Protein AF-A0A9N9ADS4-F1 (afdb_monomer)

Structure (mmCIF, N/CA/C/O backbone):
data_AF-A0A9N9ADS4-F1
#
_entry.id   AF-A0A9N9ADS4-F1
#
loop_
_atom_site.group_PDB
_atom_site.id
_atom_site.type_symbol
_atom_site.label_atom_id
_atom_site.label_alt_id
_atom_site.label_comp_id
_atom_site.label_asym_id
_atom_site.la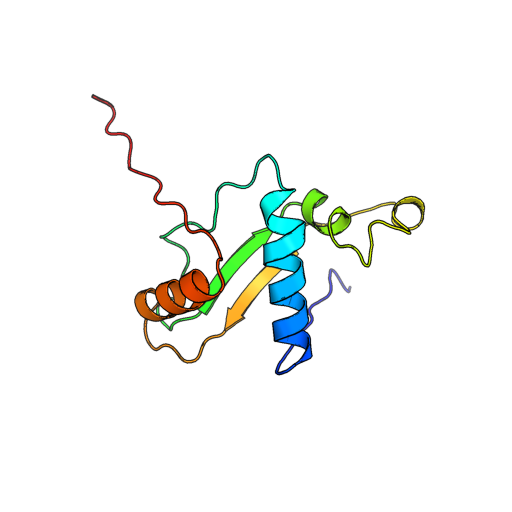bel_entity_id
_atom_site.label_seq_id
_atom_site.pdbx_PDB_ins_code
_atom_site.Cartn_x
_atom_site.Cartn_y
_atom_site.Cartn_z
_atom_site.occupancy
_atom_site.B_iso_or_equiv
_atom_site.auth_seq_id
_atom_site.auth_comp_id
_atom_site.auth_asym_id
_atom_site.auth_atom_id
_atom_site.pdbx_PDB_model_num
ATOM 1 N N . MET A 1 1 ? -2.964 23.475 -14.958 1.00 82.06 1 MET A N 1
ATOM 2 C CA . MET A 1 1 ? -1.596 22.918 -15.001 1.00 82.06 1 MET A CA 1
ATOM 3 C C . MET A 1 1 ? -1.635 21.550 -14.326 1.00 82.06 1 MET A C 1
ATOM 5 O O . MET A 1 1 ? -2.104 21.506 -13.195 1.00 82.06 1 MET A O 1
ATOM 9 N N . PRO A 1 2 ? -1.290 20.443 -15.005 1.00 84.94 2 PRO A N 1
ATOM 10 C CA . PRO A 1 2 ? -1.260 19.113 -14.388 1.00 84.94 2 PRO A CA 1
ATOM 11 C C . PRO A 1 2 ? -0.041 18.975 -13.457 1.00 84.94 2 PRO A C 1
ATOM 13 O O . PRO A 1 2 ? 1.050 19.391 -13.831 1.00 84.94 2 PRO A O 1
ATOM 16 N N . ILE A 1 3 ? -0.239 18.437 -12.246 1.00 89.12 3 ILE A N 1
ATOM 17 C CA . ILE A 1 3 ? 0.780 18.390 -11.167 1.00 89.12 3 ILE A CA 1
ATOM 18 C C . ILE A 1 3 ? 1.166 16.945 -10.795 1.00 89.12 3 ILE A C 1
ATOM 20 O O . ILE A 1 3 ? 2.215 16.717 -10.203 1.00 89.12 3 ILE A O 1
ATOM 24 N N . GLY A 1 4 ? 0.361 15.950 -11.174 1.00 88.62 4 GLY A N 1
ATOM 25 C CA . GLY A 1 4 ? 0.634 14.551 -10.858 1.00 88.62 4 GLY A CA 1
ATOM 26 C C . GLY A 1 4 ? -0.321 13.589 -11.549 1.00 88.62 4 GLY A C 1
ATOM 27 O O . GLY A 1 4 ? -1.169 13.995 -12.349 1.00 88.62 4 GLY A O 1
ATOM 28 N N . CYS A 1 5 ? -0.182 12.312 -11.206 1.00 91.44 5 CYS A N 1
ATOM 29 C CA . CYS A 1 5 ? -0.955 11.212 -11.768 1.00 91.44 5 CYS A CA 1
ATOM 30 C C . CYS A 1 5 ? -1.620 10.414 -10.642 1.00 91.44 5 CYS A C 1
ATOM 32 O O . CYS A 1 5 ? -1.072 10.298 -9.550 1.00 91.44 5 CYS A O 1
ATOM 34 N N . LYS A 1 6 ? -2.792 9.834 -10.918 1.00 94.19 6 LYS A N 1
ATOM 35 C CA . LYS A 1 6 ? -3.439 8.855 -10.037 1.00 94.19 6 LYS A CA 1
ATOM 36 C C . LYS A 1 6 ? -3.910 7.667 -10.856 1.00 94.19 6 LYS A C 1
ATOM 38 O O . LYS A 1 6 ? -4.358 7.839 -11.989 1.00 94.19 6 L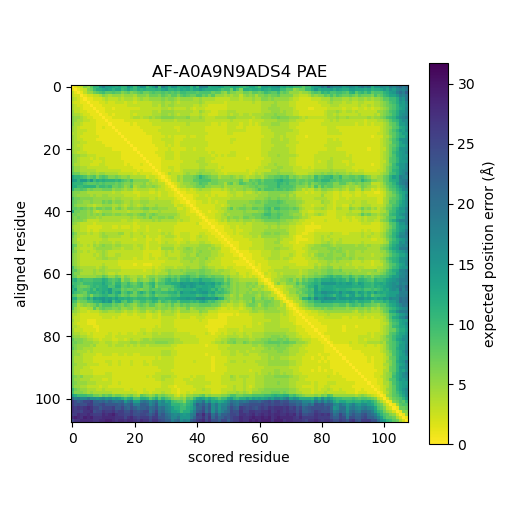YS A O 1
ATOM 43 N N . VAL A 1 7 ? -3.865 6.485 -10.262 1.00 95.56 7 VAL A N 1
ATOM 44 C CA . VAL A 1 7 ? -4.413 5.270 -10.857 1.00 95.56 7 VAL A CA 1
ATOM 45 C C . VAL A 1 7 ? -5.239 4.533 -9.812 1.00 95.56 7 VAL A C 1
ATOM 47 O O . VAL A 1 7 ? -4.864 4.475 -8.646 1.00 95.56 7 VAL A O 1
ATOM 50 N N . CYS A 1 8 ? -6.378 3.987 -10.234 1.00 96.44 8 CYS A N 1
ATOM 51 C CA . CYS A 1 8 ? -7.209 3.124 -9.402 1.00 96.44 8 CYS A CA 1
ATOM 52 C C . CYS A 1 8 ? -7.192 1.725 -10.013 1.00 96.44 8 CYS A C 1
ATOM 54 O O . CYS A 1 8 ? -7.787 1.505 -11.067 1.00 96.44 8 CYS A O 1
ATOM 56 N N . ILE A 1 9 ? -6.516 0.791 -9.351 1.00 96.62 9 ILE A N 1
ATOM 57 C CA . ILE A 1 9 ? -6.453 -0.614 -9.762 1.00 96.62 9 ILE A CA 1
ATOM 58 C C . ILE A 1 9 ? -7.469 -1.438 -8.966 1.00 96.62 9 ILE A C 1
ATOM 60 O O . ILE A 1 9 ? -7.692 -1.187 -7.785 1.00 96.62 9 ILE A O 1
ATOM 64 N N . LYS A 1 10 ? -8.127 -2.395 -9.626 1.00 95.81 10 LYS A N 1
ATOM 65 C CA . LYS A 1 10 ? -9.142 -3.281 -9.032 1.00 95.81 10 LYS A CA 1
ATOM 66 C C . LYS A 1 10 ? -8.996 -4.690 -9.600 1.00 95.81 10 LYS A C 1
ATOM 68 O O . LYS A 1 10 ? -8.567 -4.837 -10.741 1.00 95.81 10 LYS A O 1
ATOM 73 N N . GLY A 1 11 ? -9.407 -5.708 -8.845 1.00 95.75 11 GLY A N 1
ATOM 74 C CA . GLY A 1 11 ? -9.408 -7.097 -9.315 1.00 95.75 11 GLY A CA 1
ATOM 75 C C . GLY A 1 11 ? -7.993 -7.67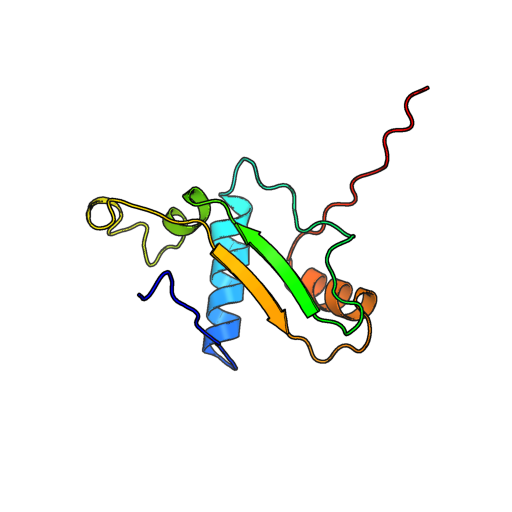6 -9.472 1.00 95.75 11 GLY A C 1
ATOM 76 O O . GLY A 1 11 ? -7.123 -7.346 -8.669 1.00 95.75 11 GLY A O 1
ATOM 77 N N . PRO A 1 12 ? -7.725 -8.521 -10.486 1.00 96.75 12 PRO A N 1
ATOM 78 C CA . PRO A 1 12 ? -6.440 -9.216 -10.618 1.00 96.75 12 PRO A CA 1
ATOM 79 C C . PRO A 1 12 ? -5.192 -8.306 -10.614 1.00 96.75 12 PRO A C 1
ATOM 81 O O . PRO A 1 12 ? -4.264 -8.608 -9.867 1.00 96.75 12 PRO A O 1
ATOM 84 N N . PRO A 1 13 ? -5.160 -7.156 -11.327 1.00 95.44 13 PRO A N 1
ATOM 85 C CA . PRO A 1 13 ? -4.005 -6.249 -11.297 1.00 95.44 13 PRO A CA 1
ATOM 86 C C . PRO A 1 13 ? -3.682 -5.680 -9.909 1.00 95.44 13 PRO A C 1
ATOM 88 O O . PRO A 1 13 ? -2.527 -5.384 -9.618 1.00 95.44 13 PRO A O 1
ATOM 91 N N . MET A 1 14 ? -4.695 -5.521 -9.049 1.00 96.31 14 MET A N 1
ATOM 92 C CA . MET A 1 14 ? -4.512 -5.052 -7.673 1.00 96.31 14 MET A CA 1
ATOM 93 C C . MET A 1 14 ? -3.768 -6.093 -6.836 1.00 96.31 14 MET A C 1
ATOM 95 O O . MET A 1 14 ? -2.840 -5.737 -6.116 1.00 96.31 14 MET A O 1
ATOM 99 N N . TYR A 1 15 ? -4.141 -7.369 -6.962 1.00 95.81 15 TYR A N 1
ATOM 100 C CA . TYR A 1 15 ? -3.456 -8.452 -6.258 1.00 95.81 15 TYR A CA 1
ATOM 101 C C . TYR A 1 15 ? -2.012 -8.599 -6.737 1.00 95.81 15 TYR A C 1
ATOM 103 O O . TYR A 1 15 ? -1.109 -8.609 -5.914 1.00 95.81 15 TYR A O 1
ATOM 111 N N . THR A 1 16 ? -1.764 -8.539 -8.050 1.00 95.62 16 THR A N 1
ATOM 112 C CA . THR A 1 16 ? -0.392 -8.553 -8.588 1.00 95.62 16 THR A CA 1
ATOM 113 C C . THR A 1 16 ? 0.461 -7.392 -8.069 1.00 95.62 16 THR A C 1
ATOM 115 O O . THR A 1 16 ? 1.658 -7.558 -7.838 1.00 95.62 16 THR A O 1
ATOM 118 N N . PHE A 1 17 ? -0.127 -6.206 -7.884 1.00 95.25 17 PHE A N 1
ATOM 119 C CA . PHE A 1 17 ? 0.577 -5.082 -7.269 1.00 95.25 17 PHE A CA 1
ATOM 120 C C . PHE A 1 17 ? 0.918 -5.360 -5.800 1.00 95.25 17 PHE A C 1
ATOM 122 O O . PHE A 1 17 ? 2.053 -5.116 -5.397 1.00 95.25 17 PHE A O 1
ATOM 129 N N . ILE A 1 18 ? -0.035 -5.880 -5.018 1.00 95.31 18 ILE A N 1
ATOM 130 C CA . ILE A 1 18 ? 0.183 -6.235 -3.607 1.00 95.31 18 ILE A CA 1
ATOM 131 C C . ILE A 1 18 ? 1.276 -7.301 -3.479 1.00 95.31 18 ILE A C 1
ATOM 133 O O . ILE A 1 18 ? 2.178 -7.120 -2.666 1.00 95.31 18 ILE A O 1
ATOM 137 N N . ASP A 1 19 ? 1.255 -8.341 -4.313 1.00 95.19 19 ASP A N 1
ATOM 138 C CA . ASP A 1 19 ? 2.260 -9.410 -4.295 1.00 95.19 19 ASP A CA 1
ATOM 139 C C . ASP A 1 19 ? 3.667 -8.842 -4.538 1.00 95.19 19 ASP A C 1
ATOM 141 O O . ASP A 1 19 ? 4.570 -9.020 -3.721 1.00 95.19 19 ASP A O 1
ATOM 145 N N . LYS A 1 20 ? 3.849 -8.041 -5.603 1.00 95.06 20 LYS A N 1
ATOM 146 C CA . LYS A 1 20 ? 5.134 -7.367 -5.881 1.00 95.06 20 LYS A CA 1
ATOM 147 C C . LYS A 1 20 ? 5.556 -6.443 -4.738 1.00 95.06 20 LYS A C 1
ATOM 149 O O . LYS A 1 20 ? 6.741 -6.365 -4.408 1.00 95.06 20 LYS A O 1
ATOM 154 N N . LEU A 1 21 ? 4.603 -5.720 -4.154 1.00 94.31 21 LEU A N 1
ATOM 155 C CA . LEU A 1 21 ? 4.871 -4.791 -3.067 1.00 94.31 21 LEU A CA 1
ATOM 156 C C . LEU A 1 21 ? 5.417 -5.542 -1.848 1.00 94.31 21 LEU A C 1
ATOM 158 O O . LEU A 1 21 ? 6.484 -5.203 -1.345 1.00 94.31 21 LEU A O 1
ATOM 162 N N . VAL A 1 22 ? 4.710 -6.573 -1.403 1.00 94.19 22 VAL A N 1
ATOM 163 C CA . VAL A 1 22 ? 4.992 -7.309 -0.168 1.00 94.19 22 VAL A CA 1
ATOM 164 C C . VAL A 1 22 ? 6.208 -8.223 -0.299 1.00 94.19 22 VAL A C 1
ATOM 166 O O . VAL A 1 22 ? 7.028 -8.267 0.615 1.00 94.19 22 VAL A O 1
ATOM 169 N N . GLU A 1 23 ? 6.359 -8.929 -1.419 1.00 93.88 23 GLU A N 1
ATOM 170 C CA . GLU A 1 23 ? 7.437 -9.910 -1.595 1.00 93.88 23 GLU A CA 1
ATOM 171 C C . GLU A 1 23 ? 8.775 -9.265 -1.975 1.00 93.88 23 GLU A C 1
ATOM 173 O O . GLU A 1 23 ? 9.835 -9.766 -1.598 1.00 93.88 23 GLU A O 1
ATOM 178 N N . ILE A 1 24 ? 8.748 -8.156 -2.724 1.00 93.44 24 ILE A N 1
ATOM 179 C CA . ILE A 1 24 ? 9.958 -7.562 -3.312 1.00 93.44 24 ILE A CA 1
ATOM 180 C C . ILE A 1 24 ? 10.255 -6.193 -2.709 1.00 93.44 24 ILE A C 1
ATOM 182 O O . ILE A 1 24 ? 11.367 -5.960 -2.234 1.00 93.44 24 ILE A O 1
ATOM 186 N N . VAL A 1 25 ? 9.290 -5.272 -2.730 1.00 93.00 25 VAL A N 1
ATOM 187 C CA . VAL A 1 25 ? 9.551 -3.862 -2.406 1.00 93.00 25 VAL A CA 1
ATOM 188 C C . VAL A 1 25 ? 9.735 -3.661 -0.904 1.00 93.00 25 VAL A C 1
ATOM 190 O O . VAL A 1 25 ? 10.789 -3.179 -0.490 1.00 93.00 25 VAL A O 1
ATOM 193 N N . LEU A 1 26 ? 8.760 -4.058 -0.078 1.00 92.19 26 LEU A N 1
ATOM 194 C CA . LEU A 1 26 ? 8.796 -3.827 1.372 1.00 92.19 26 LEU A CA 1
ATOM 195 C C . LEU A 1 26 ? 10.049 -4.420 2.045 1.00 92.19 26 LEU A C 1
ATOM 197 O O . LEU A 1 26 ? 10.679 -3.697 2.817 1.00 92.19 26 LEU A O 1
ATOM 201 N N . PRO A 1 27 ? 10.494 -5.658 1.741 1.00 91.38 27 PRO A N 1
ATOM 202 C CA . PRO A 1 27 ? 11.690 -6.231 2.363 1.00 91.38 27 PRO A CA 1
ATOM 203 C C . PRO A 1 27 ? 12.992 -5.533 1.945 1.00 91.38 27 PRO A C 1
ATOM 205 O O . PRO A 1 27 ? 13.972 -5.545 2.689 1.00 91.38 27 PRO A O 1
ATOM 208 N N . ARG A 1 28 ? 13.023 -4.922 0.753 1.00 92.19 28 ARG A N 1
ATOM 209 C CA . ARG A 1 28 ? 14.189 -4.187 0.235 1.00 92.19 28 ARG A CA 1
ATOM 210 C C . ARG A 1 28 ? 14.267 -2.749 0.761 1.00 92.19 28 ARG A C 1
ATOM 212 O O . ARG A 1 28 ? 15.322 -2.117 0.665 1.00 92.19 28 ARG A O 1
ATOM 219 N N . MET A 1 29 ? 13.185 -2.220 1.332 1.00 90.06 29 MET A N 1
ATOM 220 C CA . MET A 1 29 ? 13.158 -0.876 1.906 1.00 90.06 29 MET A CA 1
ATOM 221 C C . MET A 1 29 ? 13.874 -0.824 3.264 1.00 90.06 29 MET A C 1
ATOM 223 O O . MET A 1 29 ? 13.317 -1.183 4.295 1.00 90.06 29 MET A O 1
ATOM 227 N N . LYS A 1 30 ? 15.102 -0.292 3.286 1.00 80.94 30 LYS A N 1
ATOM 228 C CA . LYS A 1 30 ? 15.942 -0.237 4.501 1.00 80.94 30 LYS A CA 1
ATOM 229 C C . LYS A 1 30 ? 15.382 0.625 5.639 1.00 80.94 30 LYS A C 1
ATOM 231 O O . LYS A 1 30 ? 15.578 0.295 6.801 1.00 80.94 30 LYS A O 1
ATOM 236 N N . GLU A 1 31 ? 14.738 1.745 5.318 1.00 75.56 31 GLU A N 1
ATOM 237 C CA . GLU A 1 31 ? 14.295 2.744 6.310 1.00 75.56 31 GLU A CA 1
ATOM 238 C C . GLU A 1 31 ? 12.790 2.678 6.610 1.00 75.56 31 GLU A C 1
ATOM 240 O O . GLU A 1 31 ? 12.254 3.501 7.359 1.00 75.56 31 GLU A O 1
ATOM 245 N N . TRP A 1 32 ? 12.079 1.709 6.032 1.00 80.75 32 TRP A N 1
ATOM 246 C CA . TRP A 1 32 ? 10.634 1.616 6.170 1.00 80.75 32 TRP A CA 1
ATOM 247 C C . TRP A 1 32 ? 10.254 0.633 7.270 1.00 80.75 32 TRP A C 1
ATOM 249 O O . TRP A 1 32 ? 10.620 -0.536 7.248 1.00 80.75 32 TRP A O 1
ATOM 259 N N . HIS A 1 33 ? 9.524 1.135 8.261 1.00 81.25 33 HIS A N 1
ATOM 260 C CA . HIS A 1 33 ? 9.292 0.421 9.514 1.00 81.25 33 HIS A CA 1
ATOM 261 C C . HIS A 1 33 ? 7.882 -0.173 9.627 1.00 81.25 33 HIS A C 1
ATOM 263 O O . HIS A 1 33 ? 7.508 -0.599 10.718 1.00 81.25 33 HIS A O 1
ATOM 269 N N . GLY A 1 34 ? 7.088 -0.168 8.55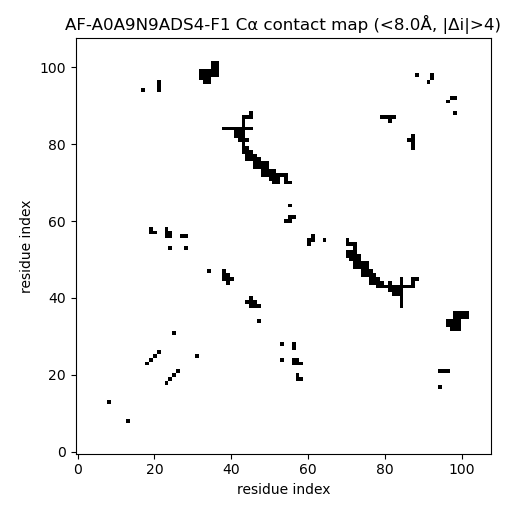5 1.00 87.00 34 GLY A N 1
ATOM 270 C CA . GLY A 1 34 ? 5.683 -0.573 8.588 1.00 87.00 34 GLY A CA 1
ATOM 271 C C . GLY A 1 34 ? 4.696 0.591 8.493 1.00 87.00 34 GLY A C 1
ATOM 272 O O . GLY A 1 34 ? 5.043 1.757 8.700 1.00 87.00 34 GLY A O 1
ATOM 273 N N . VAL A 1 35 ? 3.437 0.258 8.211 1.00 91.12 35 VAL A N 1
ATOM 274 C CA . VAL A 1 35 ? 2.318 1.208 8.226 1.00 91.12 35 VAL A CA 1
ATOM 275 C C . VAL A 1 35 ? 2.021 1.607 9.678 1.00 91.12 35 VAL A C 1
ATOM 277 O O . VAL A 1 35 ? 1.915 0.729 10.537 1.00 91.12 35 VAL A O 1
ATOM 280 N N . PRO A 1 36 ? 1.876 2.902 10.011 1.00 89.88 36 PRO A N 1
ATOM 281 C CA . PRO A 1 36 ? 1.510 3.310 11.363 1.00 89.88 36 PRO A CA 1
ATOM 282 C C . PRO A 1 36 ? 0.167 2.705 11.789 1.00 89.88 36 PRO A C 1
ATOM 284 O O . PRO A 1 36 ? -0.800 2.768 11.037 1.00 89.88 36 PRO A O 1
ATOM 287 N N . MET A 1 37 ? 0.065 2.205 13.025 1.00 89.25 37 MET A N 1
ATOM 288 C CA . MET A 1 37 ? -1.212 1.706 13.572 1.00 89.25 37 MET A CA 1
ATOM 289 C C . MET A 1 37 ? -2.305 2.781 13.662 1.00 89.25 37 MET A C 1
ATOM 291 O O . MET A 1 37 ? -3.486 2.458 13.706 1.00 89.25 37 MET A O 1
ATOM 295 N N . SER A 1 38 ? -1.915 4.057 13.671 1.00 88.62 38 SER A N 1
ATOM 296 C CA . SER A 1 38 ? -2.833 5.195 13.594 1.00 88.62 38 SER A CA 1
ATOM 297 C C . SER A 1 38 ? -3.328 5.491 12.176 1.00 88.62 38 SER A C 1
ATOM 299 O O . SER A 1 38 ? -4.078 6.444 12.010 1.00 88.62 38 SER A O 1
ATOM 301 N N . SER A 1 39 ? -2.861 4.760 11.15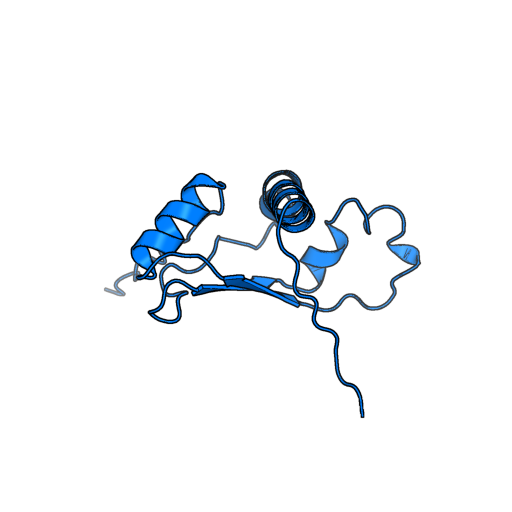8 1.00 88.88 39 SER A N 1
ATOM 302 C CA . SER A 1 39 ? -3.359 4.912 9.793 1.00 88.88 39 SER A CA 1
ATOM 303 C C . SER A 1 39 ? -4.740 4.274 9.667 1.00 88.88 39 SER A C 1
ATOM 305 O O . SER A 1 39 ? -4.967 3.164 10.165 1.00 88.88 39 SER A O 1
ATOM 307 N N . GLY A 1 40 ? -5.642 5.005 9.021 1.00 90.56 40 GLY A N 1
ATOM 308 C CA . GLY A 1 40 ? -7.065 4.708 8.956 1.00 90.56 40 GLY A CA 1
ATOM 309 C C . GLY A 1 40 ? -7.879 5.997 8.859 1.00 90.56 40 GLY A C 1
ATOM 310 O O . GLY A 1 40 ? -7.468 7.022 9.410 1.00 90.56 40 GLY A O 1
ATOM 311 N N . ASP A 1 41 ? -8.993 5.964 8.134 1.00 90.38 41 ASP A N 1
ATOM 312 C CA . ASP A 1 41 ? -9.958 7.067 8.066 1.00 90.38 41 ASP A CA 1
ATOM 313 C C . ASP A 1 41 ? -11.212 6.832 8.925 1.00 90.38 41 ASP A C 1
ATOM 315 O O . ASP A 1 41 ? -12.062 7.714 9.022 1.00 90.38 41 ASP A O 1
ATOM 319 N N . GLY A 1 42 ? -11.297 5.684 9.600 1.00 90.12 42 GLY A N 1
ATOM 320 C CA . GLY A 1 42 ? -12.424 5.266 10.427 1.00 90.12 42 GLY A CA 1
ATOM 321 C C . GLY A 1 42 ? -13.401 4.346 9.698 1.00 90.12 42 GLY A C 1
ATOM 322 O O . GLY A 1 42 ? -14.063 3.551 10.362 1.00 90.12 42 GLY A O 1
ATOM 323 N N . ASP A 1 43 ? -13.423 4.389 8.364 1.00 93.38 43 ASP A N 1
ATOM 324 C CA . ASP A 1 43 ? -14.367 3.667 7.503 1.00 93.38 43 ASP A CA 1
ATOM 325 C C . ASP A 1 43 ? -13.698 2.484 6.776 1.00 93.38 43 ASP A C 1
ATOM 327 O O . ASP A 1 43 ? -14.196 1.993 5.763 1.00 93.38 43 ASP A O 1
ATOM 331 N N . GLY A 1 44 ? -12.554 2.008 7.283 1.00 91.12 44 GLY A N 1
ATOM 332 C CA . GLY A 1 44 ? -11.882 0.821 6.757 1.00 91.12 44 GLY A CA 1
ATOM 333 C C . GLY A 1 44 ? -10.953 1.085 5.570 1.00 91.12 44 GLY A C 1
ATOM 334 O O . GLY A 1 44 ? -10.514 0.126 4.922 1.00 91.12 44 GLY A O 1
ATOM 335 N N . ASN A 1 45 ? -10.598 2.343 5.287 1.00 94.62 45 ASN A N 1
ATOM 336 C CA . ASN A 1 45 ? -9.570 2.663 4.297 1.00 94.62 45 ASN A CA 1
ATOM 337 C C . ASN A 1 45 ? -8.235 2.948 4.985 1.00 94.62 45 ASN A C 1
ATOM 339 O O . ASN A 1 45 ? -8.159 3.672 5.975 1.00 94.62 45 ASN A O 1
ATOM 343 N N . ILE A 1 46 ? -7.150 2.394 4.445 1.00 95.19 46 ILE A N 1
ATOM 344 C CA . ILE A 1 46 ? -5.807 2.543 5.021 1.00 95.19 46 ILE A CA 1
ATOM 345 C C . ILE A 1 46 ? -4.893 3.196 3.997 1.00 95.19 46 ILE A C 1
ATOM 347 O O . ILE A 1 46 ? -4.736 2.699 2.883 1.00 95.19 46 ILE A O 1
ATOM 351 N N . ALA A 1 47 ? -4.247 4.289 4.395 1.00 93.44 47 ALA A N 1
ATOM 352 C CA . ALA A 1 47 ? -3.265 4.983 3.575 1.00 93.44 47 ALA A CA 1
ATOM 353 C C . ALA A 1 47 ? -1.834 4.658 4.021 1.00 93.44 47 ALA A C 1
ATOM 355 O O . ALA A 1 47 ? -1.537 4.524 5.214 1.00 93.44 47 ALA A O 1
ATOM 356 N N . MET A 1 48 ? -0.921 4.576 3.061 1.00 91.69 48 MET A N 1
ATOM 357 C CA . MET A 1 48 ? 0.509 4.482 3.319 1.00 91.69 48 MET A CA 1
ATOM 358 C C . MET A 1 48 ? 1.301 5.293 2.295 1.00 91.69 48 MET A C 1
ATOM 360 O O . MET A 1 48 ? 1.046 5.211 1.097 1.00 91.69 48 MET A O 1
ATOM 364 N N . GLY A 1 49 ? 2.271 6.063 2.782 1.00 90.62 49 GLY A N 1
ATOM 365 C CA . GLY A 1 49 ? 3.158 6.858 1.940 1.00 90.62 49 GLY A CA 1
ATOM 366 C C . GLY A 1 49 ? 4.504 6.179 1.737 1.00 90.62 49 GLY A C 1
ATOM 367 O O . GLY A 1 49 ? 5.059 5.580 2.666 1.00 90.62 49 GLY A O 1
ATOM 368 N N . PHE A 1 50 ? 5.040 6.310 0.528 1.00 91.25 50 PHE A N 1
ATOM 369 C CA . PHE A 1 50 ? 6.335 5.779 0.138 1.00 91.25 50 PHE A CA 1
ATOM 370 C C . PHE A 1 50 ? 7.307 6.892 -0.271 1.00 91.25 50 PHE A C 1
ATOM 372 O O . PHE A 1 50 ? 6.931 7.817 -0.998 1.00 91.25 50 PHE A O 1
ATOM 379 N N . PRO A 1 51 ? 8.585 6.804 0.145 1.00 89.69 51 PRO A N 1
ATOM 380 C CA . PRO A 1 51 ? 9.622 7.702 -0.344 1.00 89.69 51 PRO A CA 1
ATOM 381 C C . PRO A 1 51 ? 9.908 7.443 -1.828 1.00 89.69 51 PRO A C 1
ATOM 383 O O . PRO A 1 51 ? 9.656 6.356 -2.343 1.00 89.69 51 PRO A O 1
ATOM 386 N N . ALA A 1 52 ? 10.521 8.415 -2.5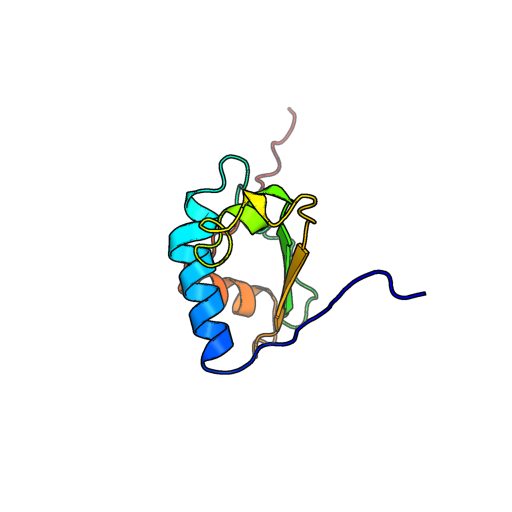06 1.00 87.00 52 ALA A N 1
ATOM 387 C CA . ALA A 1 52 ? 10.891 8.293 -3.920 1.00 87.00 52 ALA A CA 1
ATOM 388 C C . ALA A 1 52 ? 11.772 7.066 -4.223 1.00 87.00 52 ALA A C 1
ATOM 390 O O . ALA A 1 52 ? 11.662 6.465 -5.289 1.00 87.00 52 ALA A O 1
ATOM 391 N N . SER A 1 53 ? 12.602 6.652 -3.262 1.00 85.88 53 SER A N 1
ATOM 392 C CA . SER A 1 53 ? 13.441 5.456 -3.364 1.00 85.88 53 SER A CA 1
ATOM 393 C C . SER A 1 53 ? 12.654 4.145 -3.423 1.00 85.88 53 SER A C 1
ATOM 395 O O . SER A 1 53 ? 13.205 3.137 -3.845 1.00 85.88 53 SER A O 1
ATOM 397 N N . ALA A 1 54 ? 11.381 4.121 -3.020 1.00 88.56 54 ALA A N 1
ATOM 398 C CA . ALA A 1 54 ? 10.562 2.914 -3.105 1.00 88.56 54 ALA A CA 1
ATOM 399 C C . ALA A 1 54 ? 10.225 2.553 -4.556 1.00 88.56 54 ALA A C 1
ATOM 401 O O . ALA A 1 54 ? 10.163 1.376 -4.903 1.00 88.56 54 ALA A O 1
ATOM 402 N N . LEU A 1 55 ? 10.027 3.560 -5.413 1.00 86.69 55 LEU A N 1
ATOM 403 C CA . LEU A 1 55 ? 9.589 3.350 -6.791 1.00 86.69 55 LEU A CA 1
ATOM 404 C C . LEU A 1 55 ? 10.644 2.595 -7.614 1.00 86.69 55 LEU A C 1
ATOM 406 O O . LEU A 1 55 ? 10.308 1.738 -8.424 1.00 86.69 55 LEU A O 1
ATOM 410 N N . SER A 1 56 ? 11.928 2.839 -7.347 1.00 87.62 56 SER A N 1
ATOM 411 C CA . SER A 1 56 ? 13.032 2.149 -8.019 1.00 87.62 56 SER A CA 1
ATOM 412 C C . SER A 1 56 ? 13.191 0.681 -7.621 1.00 87.62 56 SER A C 1
ATOM 414 O O . SER A 1 56 ? 13.919 -0.044 -8.287 1.00 87.62 56 SER A O 1
ATOM 416 N N . LEU A 1 57 ? 12.547 0.239 -6.535 1.00 90.38 57 LEU A N 1
ATOM 417 C CA . LEU A 1 57 ? 12.630 -1.144 -6.054 1.00 90.38 57 LEU A CA 1
ATOM 418 C C . LEU A 1 57 ? 11.635 -2.074 -6.756 1.00 90.38 57 LEU A C 1
ATOM 420 O O . LEU A 1 57 ? 11.699 -3.287 -6.557 1.00 90.38 57 LEU A O 1
ATOM 424 N N . PHE A 1 58 ? 10.705 -1.530 -7.546 1.00 91.00 58 PHE A N 1
ATOM 425 C CA . PHE A 1 58 ? 9.782 -2.350 -8.320 1.00 91.00 58 PHE 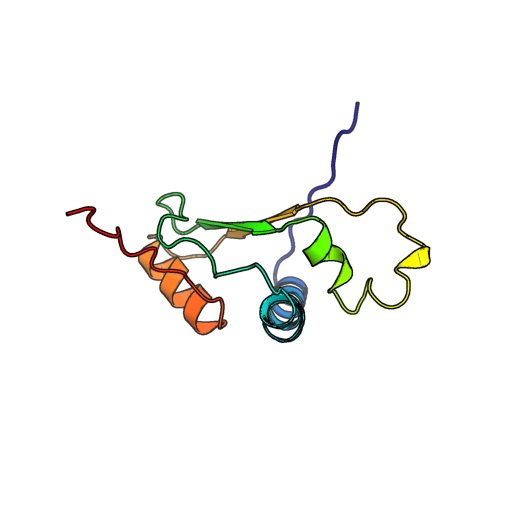A CA 1
ATOM 426 C C . PHE A 1 58 ? 10.526 -3.050 -9.463 1.00 91.00 58 PHE A C 1
ATOM 428 O O . PHE A 1 58 ? 11.253 -2.389 -10.207 1.00 91.00 58 PHE A O 1
ATOM 435 N N . PRO A 1 59 ? 10.282 -4.354 -9.684 1.00 89.75 59 PRO A N 1
ATOM 436 C CA . PRO A 1 59 ? 10.979 -5.123 -10.717 1.00 89.75 59 PRO A CA 1
ATOM 437 C C . PRO A 1 59 ? 10.719 -4.585 -12.132 1.00 89.75 59 PRO A C 1
ATOM 439 O O . PRO A 1 59 ? 11.575 -4.692 -13.004 1.00 89.75 59 PRO A O 1
ATOM 442 N N . ASP A 1 60 ? 9.557 -3.963 -12.351 1.00 87.62 60 ASP A N 1
ATOM 443 C CA . ASP A 1 60 ? 9.181 -3.379 -13.643 1.00 87.62 60 ASP A CA 1
ATOM 444 C C . ASP A 1 60 ? 9.985 -2.101 -13.970 1.00 87.62 60 ASP A C 1
ATOM 446 O O . ASP A 1 60 ? 10.044 -1.687 -15.127 1.00 87.62 60 ASP A O 1
ATOM 450 N N . ILE A 1 61 ? 10.588 -1.465 -12.957 1.00 86.44 61 ILE A N 1
ATOM 451 C CA . ILE A 1 61 ? 11.321 -0.194 -13.069 1.00 86.44 61 ILE A CA 1
ATOM 452 C C . ILE A 1 61 ? 12.828 -0.413 -12.899 1.00 86.44 61 ILE A C 1
ATOM 454 O O . ILE A 1 61 ? 13.610 0.242 -13.586 1.00 86.44 61 ILE A O 1
ATOM 458 N N . GLU A 1 62 ? 13.238 -1.354 -12.040 1.00 81.38 62 GLU A N 1
ATOM 459 C CA . GLU A 1 62 ? 14.641 -1.656 -11.712 1.00 81.38 62 GLU A CA 1
ATOM 460 C C . GLU A 1 62 ? 15.507 -1.855 -12.972 1.00 81.38 62 GLU A C 1
ATOM 462 O O . GLU A 1 62 ? 16.587 -1.276 -13.072 1.00 81.38 62 GLU A O 1
ATOM 467 N N . GLY A 1 63 ? 15.011 -2.587 -13.979 1.00 79.88 63 GLY A N 1
ATOM 468 C CA . GLY A 1 63 ? 15.751 -2.858 -15.222 1.00 79.88 63 GLY A CA 1
ATOM 469 C C . GLY A 1 63 ? 15.980 -1.644 -16.132 1.00 79.88 63 GLY A C 1
ATOM 470 O O . GLY A 1 63 ? 16.903 -1.659 -16.940 1.00 79.88 63 GLY A O 1
ATOM 471 N N . ASN A 1 64 ? 15.177 -0.587 -15.982 1.00 80.62 64 ASN A N 1
ATOM 472 C CA . ASN A 1 64 ? 15.244 0.634 -16.788 1.00 80.62 64 ASN A CA 1
ATOM 473 C C . ASN A 1 64 ? 15.520 1.871 -15.924 1.00 80.62 64 ASN A C 1
ATOM 475 O O . ASN A 1 64 ? 15.153 2.980 -16.311 1.00 80.62 64 ASN A O 1
ATOM 479 N N . TYR A 1 65 ? 16.151 1.702 -14.759 1.00 75.19 65 TYR A N 1
ATOM 480 C CA . TYR A 1 65 ? 16.378 2.787 -13.803 1.00 75.19 65 TYR A CA 1
ATOM 481 C C . TYR A 1 65 ? 17.035 4.025 -14.443 1.00 75.19 65 TYR A C 1
ATOM 483 O O . TYR A 1 65 ? 16.578 5.145 -14.221 1.00 75.19 65 TYR A O 1
ATOM 491 N N . ASP A 1 66 ? 18.015 3.824 -15.331 1.00 77.62 66 ASP A N 1
ATOM 492 C CA . ASP A 1 66 ? 18.715 4.903 -16.047 1.00 77.62 66 ASP A CA 1
ATOM 493 C C . ASP A 1 66 ? 17.800 5.734 -16.965 1.00 77.62 66 ASP A C 1
ATOM 495 O O . ASP A 1 66 ? 18.115 6.873 -17.306 1.00 77.62 66 ASP A O 1
ATOM 499 N N . SER A 1 67 ? 16.644 5.190 -17.356 1.00 81.56 67 SER A N 1
ATOM 500 C CA . SER A 1 67 ? 15.645 5.902 -18.162 1.00 81.56 67 SER A CA 1
ATOM 501 C C . SER A 1 67 ? 14.765 6.848 -17.334 1.00 81.56 67 SER A C 1
ATOM 503 O O . SER A 1 67 ? 14.029 7.649 -17.912 1.00 81.56 67 SER A O 1
ATOM 505 N N . PHE A 1 68 ? 14.829 6.785 -15.997 1.00 78.81 68 PHE A N 1
ATOM 506 C CA . PHE A 1 68 ? 13.979 7.553 -15.082 1.00 78.81 68 PHE A CA 1
ATOM 507 C C . PHE A 1 68 ? 14.811 8.512 -14.209 1.00 78.81 68 PHE A C 1
ATOM 509 O O . PHE A 1 68 ? 15.139 8.197 -13.066 1.00 78.81 68 PHE A O 1
ATOM 516 N N . PRO A 1 69 ? 15.125 9.724 -14.705 1.00 72.19 69 PRO A N 1
ATOM 517 C CA . PRO A 1 69 ? 16.008 10.662 -14.007 1.00 72.19 69 PRO A CA 1
ATOM 518 C C . PRO A 1 69 ? 15.395 11.287 -12.743 1.00 72.19 69 PRO A C 1
ATOM 520 O O . PRO A 1 69 ? 16.129 11.809 -11.906 1.00 72.19 69 PRO A O 1
ATOM 523 N N . LEU A 1 70 ? 14.065 11.264 -12.592 1.00 80.69 70 LEU A N 1
ATOM 524 C CA . LEU A 1 70 ? 13.367 11.833 -11.439 1.00 80.69 70 LEU A CA 1
ATOM 525 C C . LEU A 1 70 ? 12.337 10.840 -10.895 1.00 80.69 70 LEU A C 1
ATOM 527 O O . LEU A 1 70 ? 11.238 10.709 -11.434 1.00 80.69 70 LEU A O 1
ATOM 531 N N . MET A 1 71 ? 12.685 10.172 -9.797 1.00 82.75 71 MET A N 1
ATOM 532 C CA . MET A 1 71 ? 11.734 9.366 -9.033 1.00 82.75 71 MET A CA 1
ATOM 533 C C . MET A 1 71 ? 10.961 10.260 -8.066 1.00 82.75 71 MET A C 1
ATOM 535 O O . MET A 1 71 ? 11.532 11.124 -7.399 1.00 82.75 71 MET A O 1
ATOM 539 N N . THR A 1 72 ? 9.653 10.042 -7.979 1.00 86.44 72 THR A N 1
ATOM 540 C CA . THR A 1 72 ? 8.771 10.749 -7.043 1.00 86.44 72 THR A CA 1
ATOM 541 C C . THR A 1 72 ? 8.282 9.789 -5.968 1.00 86.44 72 THR A C 1
ATOM 543 O O . THR A 1 72 ? 8.184 8.582 -6.194 1.00 86.44 72 THR A O 1
ATOM 546 N N . GLY A 1 73 ? 8.022 10.321 -4.772 1.00 89.50 73 GLY A N 1
ATOM 547 C CA . GLY A 1 73 ? 7.281 9.580 -3.755 1.00 89.50 73 GLY A CA 1
ATOM 548 C C . GLY A 1 73 ? 5.836 9.378 -4.203 1.00 89.50 73 GLY A C 1
ATOM 549 O O . GLY A 1 73 ? 5.333 10.119 -5.049 1.00 89.50 73 GLY A O 1
ATOM 550 N N . PHE A 1 74 ? 5.174 8.378 -3.638 1.00 92.69 74 PHE A N 1
ATOM 551 C CA . PHE A 1 74 ? 3.783 8.088 -3.955 1.00 92.69 74 PHE A CA 1
ATOM 552 C C . PHE A 1 74 ? 3.045 7.580 -2.723 1.00 92.69 74 PHE A C 1
ATOM 554 O O . PHE A 1 74 ? 3.640 6.979 -1.829 1.00 92.69 74 PHE A O 1
ATOM 561 N N . ASP A 1 75 ? 1.737 7.804 -2.705 1.00 93.06 75 ASP A N 1
ATOM 562 C CA . ASP A 1 75 ? 0.845 7.294 -1.674 1.00 93.06 75 ASP A CA 1
ATOM 563 C C . ASP A 1 75 ? -0.001 6.155 -2.242 1.00 93.06 75 ASP A C 1
ATOM 565 O O . ASP A 1 75 ? -0.480 6.210 -3.378 1.00 93.06 75 ASP A O 1
ATOM 569 N N . VAL A 1 76 ? -0.196 5.118 -1.434 1.00 94.38 76 VAL A N 1
ATOM 570 C CA . VAL A 1 76 ? -1.083 3.994 -1.727 1.00 94.38 76 VAL A CA 1
ATOM 571 C C . VAL A 1 76 ? -2.222 4.018 -0.727 1.00 94.38 76 VAL A C 1
ATOM 573 O O . VAL A 1 76 ? -2.002 4.071 0.482 1.00 94.38 76 VAL A O 1
ATOM 576 N N . ILE A 1 77 ? -3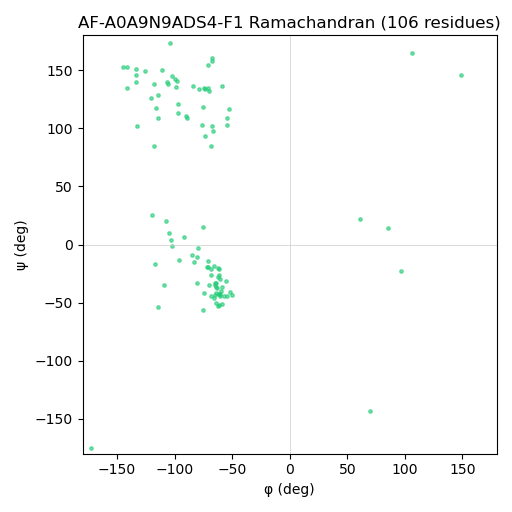.445 3.963 -1.244 1.00 95.38 77 ILE A N 1
ATOM 577 C CA . ILE A 1 77 ? -4.662 3.913 -0.440 1.00 95.38 77 ILE A CA 1
ATOM 578 C C . ILE A 1 77 ? -5.339 2.573 -0.708 1.00 95.38 77 ILE A C 1
ATOM 580 O O . ILE A 1 77 ? -5.738 2.281 -1.837 1.00 95.38 77 ILE A O 1
ATOM 584 N N . PHE A 1 78 ? -5.462 1.761 0.336 1.00 95.50 78 PHE A N 1
ATOM 585 C CA . PHE A 1 78 ? -6.216 0.520 0.307 1.00 95.50 78 PHE A CA 1
ATOM 586 C C . PHE A 1 78 ? -7.657 0.814 0.684 1.00 95.50 78 PHE A C 1
ATOM 588 O O . PHE A 1 78 ? -7.955 1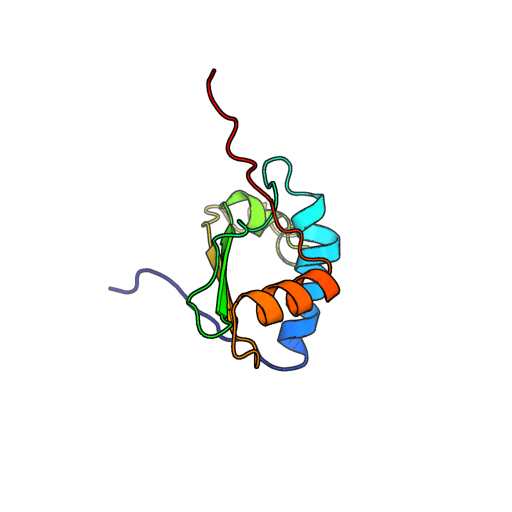.082 1.846 1.00 95.50 78 PHE A O 1
ATOM 595 N N . ASN A 1 79 ? -8.540 0.726 -0.307 1.00 95.56 79 ASN A N 1
ATOM 596 C CA . ASN A 1 79 ? -9.975 0.776 -0.075 1.00 95.56 79 ASN A CA 1
ATOM 597 C C . ASN A 1 79 ? -10.470 -0.649 0.144 1.00 95.56 79 ASN A C 1
ATOM 599 O O . ASN A 1 79 ? -10.447 -1.462 -0.787 1.00 95.56 79 ASN A O 1
ATOM 603 N N . THR A 1 80 ? -10.870 -0.959 1.372 1.00 95.06 80 THR A N 1
ATOM 604 C CA . THR A 1 80 ? -11.343 -2.297 1.737 1.00 95.06 80 THR A CA 1
ATOM 605 C C . THR A 1 80 ? -12.863 -2.318 1.874 1.00 95.06 80 THR A C 1
ATOM 607 O O . THR A 1 80 ? -13.532 -1.296 1.763 1.00 95.06 80 THR A O 1
ATOM 610 N N . THR A 1 81 ? -13.428 -3.508 2.069 1.00 95.44 81 THR A N 1
ATOM 611 C CA . THR A 1 81 ? -14.856 -3.683 2.377 1.00 95.44 81 THR A CA 1
ATOM 612 C C . THR A 1 81 ? -15.134 -3.705 3.882 1.00 95.44 81 THR A C 1
ATOM 614 O O . THR A 1 81 ? -16.242 -4.053 4.281 1.00 95.44 81 THR A O 1
ATOM 617 N N . ALA A 1 82 ? -14.124 -3.442 4.713 1.00 94.81 82 ALA A N 1
ATOM 618 C CA . ALA A 1 82 ? -14.264 -3.401 6.161 1.00 94.81 82 ALA A CA 1
ATOM 619 C C . ALA A 1 82 ? -15.064 -2.171 6.601 1.00 94.81 82 ALA A C 1
ATOM 621 O O . ALA A 1 82 ? -15.056 -1.154 5.915 1.00 94.81 82 ALA A O 1
ATOM 622 N N . TYR A 1 83 ? -15.709 -2.252 7.765 1.00 93.44 83 TYR A N 1
ATOM 623 C CA . TYR A 1 83 ? -16.434 -1.114 8.346 1.00 93.44 83 TYR A CA 1
ATOM 624 C C . TYR A 1 83 ? -15.606 -0.352 9.374 1.00 93.44 83 TYR A C 1
ATOM 626 O O . TYR A 1 83 ? -15.991 0.731 9.799 1.00 93.44 83 TYR A O 1
ATOM 634 N N . THR A 1 84 ? -14.496 -0.938 9.820 1.00 94.56 84 THR A N 1
ATOM 635 C CA . THR A 1 84 ? -13.605 -0.326 10.801 1.00 94.56 84 THR A CA 1
ATOM 636 C C . THR A 1 84 ? -12.158 -0.456 10.361 1.00 94.56 84 THR A C 1
ATOM 638 O O . THR A 1 84 ? -11.756 -1.446 9.741 1.00 94.56 84 THR A O 1
ATOM 641 N N . ASP A 1 85 ? -11.323 0.495 10.774 1.00 93.00 85 ASP A N 1
ATOM 642 C CA . ASP A 1 85 ? -9.884 0.417 10.511 1.00 93.00 85 ASP A CA 1
ATOM 643 C C . ASP A 1 85 ? -9.237 -0.815 11.153 1.00 93.00 85 ASP A C 1
ATOM 645 O O . ASP A 1 85 ? -8.205 -1.294 10.693 1.00 93.00 85 ASP A O 1
ATOM 649 N N . TYR A 1 86 ? -9.815 -1.334 12.241 1.00 92.56 86 TYR A N 1
ATOM 650 C CA . TYR A 1 86 ? -9.313 -2.547 12.882 1.00 92.56 86 TYR A CA 1
ATOM 651 C C . TYR A 1 86 ? -9.445 -3.754 11.952 1.00 92.56 86 TYR A C 1
ATOM 653 O O . TYR A 1 86 ? -8.456 -4.441 11.705 1.00 92.56 86 TYR A O 1
ATOM 661 N N . GLU A 1 87 ? -10.632 -3.959 11.384 1.00 94.88 87 GLU A N 1
ATOM 662 C CA . GLU A 1 87 ? -10.890 -5.019 10.408 1.00 94.88 87 GLU A CA 1
ATOM 663 C C . GLU A 1 87 ? -10.023 -4.857 9.153 1.00 94.88 87 GLU A C 1
ATOM 665 O O . GLU A 1 87 ? -9.431 -5.830 8.679 1.00 94.88 87 GLU A O 1
ATOM 670 N N . ALA A 1 88 ? -9.876 -3.625 8.653 1.00 95.62 88 ALA A N 1
ATOM 671 C CA . ALA A 1 88 ? -9.008 -3.335 7.517 1.00 95.62 88 ALA A CA 1
ATOM 672 C C . ALA A 1 88 ? -7.539 -3.684 7.818 1.00 95.62 88 ALA A C 1
ATOM 674 O O . ALA A 1 88 ? -6.869 -4.316 7.000 1.00 95.62 88 ALA A O 1
ATOM 675 N N . ARG A 1 89 ? -7.036 -3.348 9.014 1.00 94.25 89 ARG A N 1
ATOM 676 C CA . ARG A 1 89 ? -5.673 -3.705 9.443 1.00 94.25 89 ARG A CA 1
ATOM 677 C C . ARG A 1 89 ? -5.497 -5.214 9.560 1.00 94.25 89 ARG A C 1
ATOM 679 O O . ARG A 1 89 ? -4.475 -5.731 9.117 1.00 94.25 89 ARG A O 1
ATOM 686 N N . SER A 1 90 ? -6.482 -5.930 10.102 1.00 94.19 90 SER A N 1
ATOM 687 C CA . SER A 1 90 ? -6.453 -7.395 10.170 1.00 94.19 90 SER A CA 1
ATOM 688 C C . SER A 1 90 ? -6.392 -8.028 8.780 1.00 94.19 90 SER A C 1
ATOM 690 O O . SER A 1 90 ? -5.593 -8.938 8.562 1.00 94.19 90 SER A O 1
ATOM 692 N N . LEU A 1 91 ? -7.172 -7.513 7.824 1.00 95.56 91 LEU A N 1
ATOM 693 C CA . LEU A 1 91 ? -7.132 -7.961 6.432 1.00 95.56 91 LEU A CA 1
ATOM 694 C C . LEU A 1 91 ? -5.751 -7.727 5.806 1.00 95.56 91 LEU A C 1
ATOM 696 O O . LEU A 1 91 ? -5.149 -8.656 5.270 1.00 95.56 91 LEU A O 1
ATOM 700 N N . LEU A 1 92 ? -5.226 -6.502 5.901 1.00 95.19 92 LEU A N 1
ATOM 701 C CA . LEU A 1 92 ? -3.922 -6.149 5.333 1.00 95.19 92 LEU A CA 1
ATOM 702 C C . LEU A 1 92 ? -2.762 -6.899 6.008 1.00 95.19 92 LEU A C 1
ATOM 704 O O . LEU A 1 92 ? -1.809 -7.284 5.335 1.00 95.19 92 LEU A O 1
ATOM 708 N N . SER A 1 93 ? -2.864 -7.187 7.306 1.00 93.69 93 SER A N 1
ATOM 709 C CA . SER A 1 93 ? -1.911 -8.051 8.008 1.00 93.69 93 SER A CA 1
ATOM 710 C C . SER A 1 93 ? -1.935 -9.484 7.467 1.00 93.69 93 SER A C 1
ATOM 712 O O . SER A 1 93 ? -0.890 -10.131 7.433 1.00 93.69 93 SER A O 1
ATOM 714 N N . GLY A 1 94 ? -3.091 -9.984 7.017 1.00 94.50 94 GLY A N 1
ATOM 715 C CA . GLY A 1 94 ? -3.202 -11.272 6.324 1.00 94.50 94 GLY A CA 1
ATOM 716 C C . GLY A 1 94 ? -2.441 -11.287 4.995 1.00 94.50 94 GLY A C 1
ATOM 717 O O . GLY A 1 94 ? -1.753 -12.261 4.691 1.00 94.50 94 GLY A O 1
ATOM 718 N N . PHE A 1 95 ? -2.455 -10.164 4.273 1.00 94.69 95 PHE A N 1
ATOM 719 C CA . PHE A 1 95 ? -1.621 -9.913 3.088 1.00 94.69 95 PHE A CA 1
ATOM 720 C C . PHE A 1 95 ? -0.152 -9.597 3.417 1.00 94.69 95 PHE A C 1
ATOM 722 O O . PHE A 1 95 ? 0.575 -9.106 2.563 1.00 94.69 95 PHE A O 1
ATOM 729 N N . GLN A 1 96 ? 0.301 -9.876 4.644 1.00 93.81 96 GLN A N 1
ATOM 730 C CA . GLN A 1 96 ? 1.679 -9.668 5.100 1.00 93.81 96 GLN A CA 1
ATOM 731 C C . GLN A 1 96 ? 2.151 -8.205 5.043 1.00 93.81 96 GLN A C 1
ATOM 733 O O . GLN A 1 96 ? 3.352 -7.939 5.039 1.00 93.81 96 GLN A O 1
ATOM 738 N N . ILE A 1 97 ? 1.230 -7.235 5.048 1.00 94.06 97 ILE A N 1
ATOM 739 C CA . ILE A 1 97 ? 1.593 -5.825 5.206 1.00 94.06 97 ILE A CA 1
ATOM 740 C C . ILE A 1 97 ? 1.946 -5.586 6.681 1.00 94.06 97 ILE A C 1
ATOM 742 O O . ILE A 1 97 ? 1.088 -5.767 7.550 1.00 94.06 97 ILE A O 1
ATOM 746 N N . PRO A 1 98 ? 3.185 -5.172 7.002 1.00 91.56 98 PRO A N 1
ATOM 747 C CA . PRO A 1 98 ? 3.590 -4.983 8.382 1.00 91.56 98 PRO A CA 1
ATOM 748 C C . PRO A 1 98 ? 3.058 -3.654 8.919 1.00 91.56 98 PRO A C 1
ATOM 750 O O . PRO A 1 98 ? 3.201 -2.596 8.296 1.00 91.56 98 PRO A O 1
ATOM 753 N N . PHE A 1 99 ? 2.496 -3.705 10.123 1.00 91.50 99 PHE A N 1
ATOM 754 C CA . PHE A 1 99 ? 2.081 -2.530 10.877 1.00 91.50 99 PHE A CA 1
ATOM 755 C C . PHE A 1 99 ? 3.054 -2.256 12.020 1.00 91.50 99 PHE A C 1
ATOM 757 O O . PHE A 1 99 ? 3.493 -3.169 12.719 1.00 91.50 99 PHE A O 1
ATOM 764 N N . ASN A 1 100 ? 3.381 -0.983 12.227 1.00 87.06 100 ASN A N 1
ATOM 765 C CA . ASN A 1 100 ? 4.242 -0.555 13.316 1.00 87.06 100 ASN A CA 1
ATOM 766 C C . ASN A 1 100 ? 3.414 -0.065 14.502 1.00 87.06 100 ASN A C 1
ATOM 768 O O . ASN A 1 100 ? 2.786 1.002 14.454 1.00 87.06 100 ASN A O 1
ATOM 772 N N . GLU A 1 101 ? 3.484 -0.803 15.606 1.00 71.69 101 GLU A N 1
ATOM 773 C CA . GLU A 1 101 ? 3.153 -0.262 16.915 1.00 71.69 101 GLU A CA 1
ATOM 774 C C . GLU A 1 101 ? 4.269 0.676 17.367 1.00 71.69 101 GLU A C 1
ATOM 776 O O . GLU A 1 101 ? 5.243 0.273 18.011 1.00 71.69 101 GLU A O 1
ATOM 781 N N . ARG A 1 102 ? 4.115 1.970 17.083 1.00 60.56 102 ARG A N 1
ATOM 782 C CA . ARG A 1 102 ? 4.962 2.979 17.713 1.00 60.56 102 ARG A CA 1
ATOM 783 C C . ARG A 1 102 ? 4.599 3.026 19.201 1.00 60.56 102 ARG A C 1
ATOM 785 O O . ARG A 1 102 ? 3.771 3.835 19.617 1.00 60.56 102 ARG A O 1
ATOM 792 N N . LYS A 1 103 ? 5.190 2.142 20.018 1.00 49.03 103 LYS A N 1
ATOM 793 C CA . LYS A 1 103 ? 5.074 2.191 21.482 1.00 49.03 103 LYS A CA 1
ATOM 794 C C . LYS A 1 103 ? 5.468 3.600 21.908 1.00 49.03 103 LYS A C 1
ATOM 796 O O . LYS A 1 103 ? 6.603 4.018 21.670 1.00 49.03 103 LYS A O 1
ATOM 801 N N . ARG A 1 104 ? 4.534 4.355 22.503 1.00 50.12 104 ARG A N 1
ATOM 802 C CA . ARG A 1 104 ? 4.857 5.617 23.179 1.00 50.12 104 ARG A CA 1
ATOM 803 C C . ARG A 1 104 ? 5.949 5.291 24.193 1.00 50.12 104 ARG A C 1
ATOM 805 O O . ARG A 1 104 ? 5.689 4.680 25.223 1.00 50.12 104 ARG A O 1
ATOM 812 N N . ARG A 1 105 ? 7.191 5.640 23.868 1.00 49.06 105 ARG A N 1
ATOM 813 C CA . ARG A 1 105 ? 8.305 5.580 24.804 1.00 49.06 105 ARG A CA 1
ATOM 814 C C . ARG A 1 105 ? 7.985 6.631 25.860 1.00 49.06 105 ARG A C 1
ATOM 816 O O . ARG A 1 105 ? 8.162 7.819 25.603 1.00 49.06 105 ARG A O 1
ATOM 823 N N . ASN A 1 106 ? 7.418 6.200 26.988 1.00 44.34 106 ASN A N 1
ATOM 824 C CA . ASN A 1 106 ? 7.238 7.051 28.157 1.00 44.34 106 ASN A CA 1
ATOM 825 C C . ASN A 1 106 ? 8.621 7.621 28.491 1.00 44.34 106 ASN A C 1
ATOM 827 O O . ASN A 1 106 ? 9.523 6.877 28.876 1.00 44.34 106 ASN A O 1
ATOM 831 N N . LYS A 1 107 ? 8.815 8.920 28.243 1.00 48.09 107 LYS A N 1
ATOM 832 C CA . LYS A 1 107 ? 9.924 9.667 28.831 1.00 48.09 107 LYS A CA 1
ATOM 833 C C . LYS A 1 107 ? 9.627 9.726 30.330 1.00 48.09 107 LYS A C 1
ATOM 835 O O . LYS A 1 107 ? 8.715 10.447 30.727 1.00 48.09 107 LYS A O 1
ATOM 840 N N . LEU A 1 108 ? 10.313 8.877 31.093 1.00 42.16 108 LEU A N 1
ATOM 841 C CA . LEU A 1 108 ? 10.600 9.116 32.508 1.00 42.16 108 LEU A CA 1
ATOM 842 C C . LEU A 1 108 ? 11.602 10.268 32.612 1.00 42.16 108 LEU A C 1
ATOM 844 O O . LEU A 1 108 ? 12.469 10.353 31.707 1.00 42.16 108 LEU A O 1
#

InterPro domains:
  IPR002132 Large ribosomal subunit protein uL5 [PTHR11994] (1-104)
  IPR022803 Large ribosomal subunit protein uL5 domain superfamily [G3DSA:3.30.1440.10] (1-101)
  IPR022803 Large ribosomal subunit protein uL5 domain superfamily [SSF55282] (1-100)
  IPR031309 Large ribosomal subunit protein uL5, C-terminal [PF00673] (2-99)

pLDDT: mean 87.59, std 11.68, range [42.16, 96.75]

Mean predicted aligned error: 5.76 Å

Sequence (108 aa):
MPIGCKVCIKGPPMYTFIDKLVEIVLPRMKEWHGVPMSSGDGDGNIAMGFPASALSLFPDIEGNYDSFPLMTGFDVIFNTTAYTDYEARSLLSGFQIPFNERKRRNKL

Nearest PDB structures (foldseek):
  5mrc-assembly1_E  TM=9.770E-01  e=5.481E-09  Saccharomyces cerevisiae
  6yws-assembly1_E  TM=9.704E-01  e=5.115E-09  Neurospora crassa OR74A
  7p7u-assembly1_J  TM=9.240E-01  e=2.287E-07  Enterococcus faecalis
  8rdw-assembly1_F7  TM=9.270E-01  e=3.887E-06  Psychrobacter urativorans
  6o8x-assembly1_F  TM=8.934E-01  e=3.386E-06  Enterococcus faecalis

Organism: Funneliformis mosseae (NCBI:txid27381)

Solvent-accessible surface area (backbone atoms only — not comparable to full-atom values): 6680 Å² total; per-residue (Å²): 133,92,87,81,84,85,84,87,73,66,68,72,67,36,52,56,50,50,51,51,39,50,74,49,28,54,77,68,41,87,88,63,73,49,44,54,70,82,48,44,76,58,59,6,33,41,60,46,80,42,58,31,74,54,57,56,50,35,78,91,36,47,86,48,46,89,79,53,92,75,70,60,55,53,74,49,74,47,81,53,93,32,73,32,33,65,55,30,49,55,54,42,44,71,67,62,49,56,66,26,81,79,71,80,74,78,83,124

Foldseek 3Di:
DDDDDDDDDDDPVVVVVLCQCQVWQVVPDPPDDFFEPPADPFQLKGKDKFALVSVCRRPVNVVVVVVPPDGHIDMDMDDDPDRGVVVSVVVVVVSVGDYDPPPPPPDD

Secondary structure (DSSP, 8-state):
----------SHHHHHHHHHIIIIIHHH-TT---EETT---SSSEEEEEE-HHHHTTSHHHHTTGGG-S----EEEEEE-S-SSHHHHHHHHHHTT--EE--------

Radius of gyration: 15.44 Å; Cα contacts (8 Å, |Δi|>4): 126; chains: 1; bounding box: 35×34×51 Å